Protein AF-A0A4R0Z2C4-F1 (afdb_monomer)

Secondary structure (DSSP, 8-state):
-HHHHHHHHHHHHHHHHHHHHHHHTT-SS-HHHHHHHHHHHHHHTT-S-HHHHHHHHHHHHHTHHHHHHHHHHHHHHTHHHHHHHHHHHHHHHHHHHHHHHHHHHHHHHHHHHHHHHT--

Structure (mmCIF, N/CA/C/O backbone):
data_AF-A0A4R0Z2C4-F1
#
_entry.id   AF-A0A4R0Z2C4-F1
#
loop_
_atom_site.group_PDB
_atom_site.id
_atom_site.type_symbol
_atom_site.label_atom_id
_atom_site.label_alt_id
_atom_site.label_comp_id
_atom_site.label_asym_id
_atom_site.label_entity_id
_atom_site.label_seq_id
_atom_site.pdbx_PDB_ins_code
_atom_site.Cartn_x
_atom_site.Cartn_y
_atom_site.Cartn_z
_atom_site.occupancy
_atom_site.B_iso_or_equiv
_atom_site.auth_seq_id
_atom_site.auth_comp_id
_atom_site.auth_asym_id
_atom_site.auth_atom_id
_atom_site.pdbx_PDB_model_num
ATOM 1 N N . MET A 1 1 ? -2.448 -25.004 9.295 1.00 70.62 1 MET A N 1
ATOM 2 C CA . MET A 1 1 ? -2.551 -24.938 7.820 1.00 70.62 1 MET A CA 1
ATOM 3 C C . MET A 1 1 ? -3.960 -24.594 7.353 1.00 70.62 1 MET A C 1
ATOM 5 O O . MET A 1 1 ? -4.118 -23.543 6.756 1.00 70.62 1 MET A O 1
ATOM 9 N N . VAL A 1 2 ? -4.989 -25.383 7.696 1.00 80.50 2 VAL A N 1
ATOM 10 C CA . VAL A 1 2 ? -6.383 -25.138 7.253 1.00 80.50 2 VAL A CA 1
ATOM 11 C C . VAL A 1 2 ? -6.891 -23.731 7.604 1.00 80.50 2 VAL A C 1
ATOM 13 O O . VAL A 1 2 ? -7.349 -23.016 6.724 1.00 80.50 2 VAL A O 1
ATOM 16 N N . ALA A 1 3 ? -6.725 -23.282 8.853 1.00 81.38 3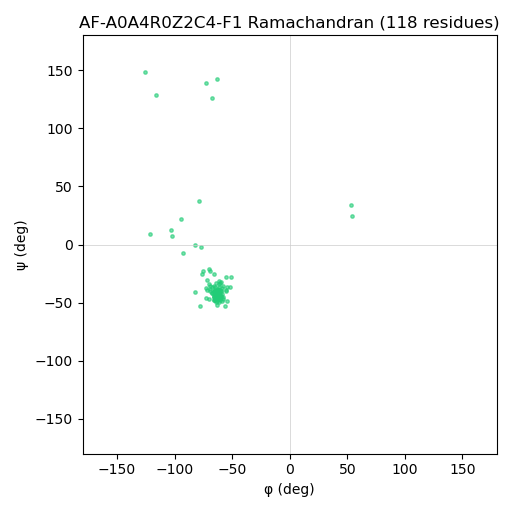 ALA A N 1
ATOM 17 C CA . ALA A 1 3 ? -7.150 -21.938 9.265 1.00 81.38 3 ALA A CA 1
ATOM 18 C C . ALA A 1 3 ? -6.440 -20.800 8.500 1.00 81.38 3 ALA A C 1
ATOM 20 O O . ALA A 1 3 ? -7.042 -19.762 8.259 1.00 81.38 3 ALA A O 1
ATOM 21 N N . LEU A 1 4 ? -5.184 -21.008 8.089 1.00 84.69 4 LEU A N 1
ATOM 22 C CA . LEU A 1 4 ? -4.405 -20.022 7.335 1.00 84.69 4 LEU A CA 1
ATOM 23 C C . LEU A 1 4 ? -4.926 -19.918 5.898 1.00 84.69 4 LEU A C 1
ATOM 25 O O . LEU A 1 4 ? -5.190 -18.822 5.419 1.00 84.69 4 LEU A O 1
ATOM 29 N N . ILE A 1 5 ? -5.163 -21.061 5.246 1.00 86.75 5 ILE A N 1
ATOM 30 C CA . ILE A 1 5 ? -5.748 -21.114 3.898 1.00 86.75 5 ILE A CA 1
ATOM 31 C C . ILE A 1 5 ? -7.122 -20.437 3.889 1.00 86.75 5 ILE A C 1
ATOM 33 O O . ILE A 1 5 ? -7.407 -19.646 2.996 1.00 86.75 5 ILE A O 1
ATOM 37 N N . VAL A 1 6 ? -7.950 -20.685 4.909 1.00 87.88 6 VAL A N 1
ATOM 38 C CA . VAL A 1 6 ? -9.263 -20.035 5.051 1.00 87.88 6 VAL A CA 1
ATOM 39 C C . VAL A 1 6 ? -9.127 -18.519 5.220 1.00 87.88 6 VAL A C 1
ATOM 41 O O . VAL A 1 6 ? -9.876 -17.777 4.593 1.00 87.88 6 VAL A O 1
ATOM 44 N N . GLN A 1 7 ? -8.166 -18.037 6.015 1.00 87.44 7 GLN A N 1
ATOM 45 C CA . GLN A 1 7 ? -7.920 -16.598 6.185 1.00 87.44 7 GLN A CA 1
ATOM 46 C C . GLN A 1 7 ? -7.466 -15.929 4.884 1.00 87.44 7 GLN A C 1
ATOM 48 O O . GLN A 1 7 ? -7.982 -14.870 4.531 1.00 87.44 7 GLN A O 1
ATOM 53 N N . VAL A 1 8 ? -6.535 -16.550 4.156 1.00 88.38 8 VAL A N 1
ATOM 54 C CA . VAL A 1 8 ? -6.051 -16.047 2.861 1.00 88.38 8 VAL A CA 1
ATOM 55 C C . VAL A 1 8 ? -7.175 -16.061 1.822 1.00 88.38 8 VAL A C 1
ATOM 57 O O . VAL A 1 8 ? -7.368 -15.073 1.118 1.00 88.38 8 VAL A O 1
ATOM 60 N N . ALA A 1 9 ? -7.968 -17.133 1.767 1.00 90.12 9 ALA A N 1
ATOM 61 C CA . ALA A 1 9 ? -9.123 -17.224 0.879 1.00 90.12 9 ALA A CA 1
ATOM 62 C C . ALA A 1 9 ? -10.185 -16.164 1.205 1.00 90.12 9 ALA A C 1
ATOM 64 O O . ALA A 1 9 ? -10.741 -15.556 0.295 1.00 90.12 9 ALA A O 1
ATOM 65 N N . LEU A 1 10 ? -10.436 -15.898 2.490 1.00 89.44 10 LEU A N 1
ATOM 66 C CA . LEU A 1 10 ? -11.364 -14.856 2.925 1.00 89.44 10 LEU A CA 1
ATOM 67 C C . LEU A 1 10 ? -10.856 -13.461 2.540 1.00 89.44 10 LEU A C 1
ATOM 69 O O . LEU A 1 10 ? -11.626 -12.671 2.000 1.00 89.44 10 LEU A O 1
ATOM 73 N N . LEU A 1 11 ? -9.565 -13.174 2.738 1.00 89.62 11 LEU A N 1
ATOM 74 C CA . LEU A 1 11 ? -8.929 -11.933 2.275 1.00 89.62 11 LEU A CA 1
ATOM 75 C C . LEU A 1 11 ? -9.053 -11.757 0.753 1.00 89.62 11 LEU A C 1
ATOM 77 O O . LEU A 1 11 ? -9.431 -10.681 0.289 1.00 89.62 11 LEU A O 1
ATOM 81 N N . ALA A 1 12 ? -8.794 -12.814 -0.020 1.00 90.69 12 ALA A N 1
ATOM 82 C CA . ALA A 1 12 ? -8.933 -12.796 -1.475 1.00 90.69 12 ALA A CA 1
ATOM 83 C C . ALA A 1 12 ? -10.392 -12.592 -1.918 1.00 90.69 12 ALA A C 1
ATOM 85 O O . ALA A 1 12 ? -10.655 -11.838 -2.852 1.00 90.69 12 ALA A O 1
ATOM 86 N N . MET A 1 13 ? -11.348 -13.213 -1.225 1.00 92.88 13 MET A N 1
ATOM 87 C CA . MET A 1 13 ? -12.778 -13.072 -1.506 1.00 92.88 13 MET A CA 1
ATOM 88 C C . MET A 1 13 ? -13.280 -11.660 -1.199 1.00 92.88 13 MET A C 1
ATOM 90 O O . MET A 1 13 ? -14.023 -11.089 -1.994 1.00 92.88 13 MET A O 1
ATOM 94 N N . VAL A 1 14 ? -12.832 -11.070 -0.087 1.00 92.38 14 VAL A N 1
ATOM 95 C CA . VAL A 1 14 ? -13.114 -9.669 0.253 1.00 92.38 14 VAL A CA 1
ATOM 96 C C . VAL A 1 14 ? -12.544 -8.738 -0.814 1.00 92.38 14 VAL A C 1
ATOM 98 O O . VAL A 1 14 ? -13.254 -7.859 -1.298 1.00 92.38 14 VAL A O 1
ATOM 101 N N . TRP A 1 15 ? -11.294 -8.959 -1.232 1.00 93.38 15 TRP A N 1
ATOM 102 C CA . TRP A 1 15 ? -10.688 -8.189 -2.314 1.00 93.38 15 TRP A CA 1
ATOM 103 C C . TRP A 1 15 ? -11.484 -8.295 -3.618 1.00 93.38 15 TRP A C 1
ATOM 105 O O . TRP A 1 15 ? -11.805 -7.271 -4.216 1.00 93.38 15 TRP A O 1
ATOM 115 N N . PHE A 1 16 ? -11.871 -9.507 -4.020 1.00 93.50 16 PHE A N 1
ATOM 116 C CA . PHE A 1 16 ? -12.639 -9.744 -5.243 1.00 93.50 16 PHE A CA 1
ATOM 117 C C . PHE A 1 16 ? -14.037 -9.104 -5.193 1.00 93.50 16 PHE A C 1
ATOM 119 O O . PHE A 1 16 ? -14.488 -8.492 -6.164 1.00 93.50 16 PHE A O 1
ATOM 126 N N . ALA A 1 17 ? -14.719 -9.179 -4.048 1.00 93.38 17 ALA A N 1
ATOM 127 C CA . ALA A 1 17 ? -16.003 -8.514 -3.845 1.00 93.38 17 ALA A CA 1
ATOM 128 C C . ALA A 1 17 ? -15.865 -6.984 -3.937 1.00 93.38 17 ALA A C 1
ATOM 130 O O . ALA A 1 17 ? -16.655 -6.326 -4.608 1.00 93.38 17 ALA A O 1
ATOM 131 N N . CYS A 1 18 ? -14.829 -6.401 -3.329 1.00 93.00 18 CYS A N 1
ATOM 132 C CA . CYS A 1 18 ? -14.569 -4.968 -3.454 1.00 93.00 18 CYS A CA 1
ATOM 133 C C . CYS A 1 18 ? -14.192 -4.564 -4.884 1.00 93.00 18 CYS A C 1
ATOM 135 O O . CYS A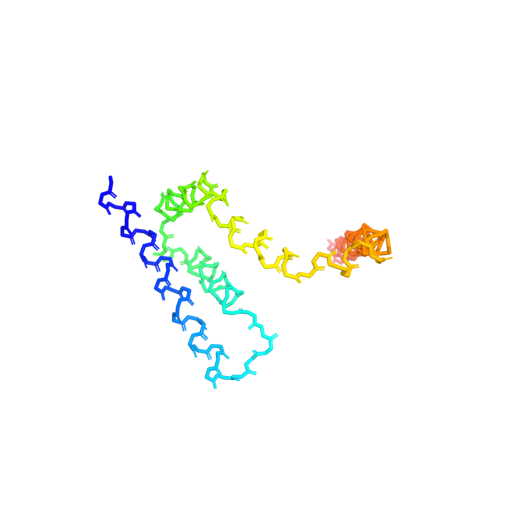 1 18 ? -14.668 -3.537 -5.357 1.00 93.00 18 CYS A O 1
ATOM 137 N N . ASP A 1 19 ? -13.386 -5.360 -5.589 1.00 93.38 19 ASP A N 1
ATOM 138 C CA . ASP A 1 19 ? -12.994 -5.087 -6.976 1.00 93.38 19 ASP A CA 1
ATOM 139 C C . ASP A 1 19 ? -14.203 -5.113 -7.922 1.00 93.38 19 ASP A C 1
ATOM 141 O O . ASP A 1 19 ? -14.378 -4.202 -8.729 1.00 93.38 19 ASP A O 1
ATOM 145 N N . THR A 1 20 ? -15.100 -6.091 -7.767 1.00 92.12 20 THR A N 1
ATOM 146 C CA . THR A 1 20 ? -16.342 -6.160 -8.556 1.00 92.12 20 THR A CA 1
ATOM 147 C C . THR A 1 20 ? -17.270 -4.978 -8.278 1.00 92.12 20 THR A C 1
ATOM 149 O O . THR A 1 20 ? -17.792 -4.386 -9.223 1.00 92.12 20 THR A O 1
ATOM 152 N N . VAL A 1 21 ? -17.427 -4.570 -7.015 1.00 91.62 21 VAL A N 1
ATOM 153 C CA . VAL A 1 21 ? -18.226 -3.390 -6.640 1.00 91.62 21 VAL A CA 1
ATOM 154 C C . VAL A 1 21 ? -17.613 -2.096 -7.182 1.00 91.62 21 VAL A C 1
ATOM 156 O O . VAL A 1 21 ? -18.323 -1.285 -7.774 1.00 91.62 21 VAL A O 1
ATOM 159 N N . VAL A 1 22 ? -16.302 -1.901 -7.028 1.00 91.31 22 VAL A N 1
ATOM 160 C CA . VAL A 1 22 ? -15.589 -0.708 -7.515 1.00 91.31 22 VAL A CA 1
ATOM 161 C C . VAL A 1 22 ? -15.677 -0.598 -9.037 1.00 91.31 22 VAL A C 1
ATOM 163 O O . VAL A 1 22 ? -15.938 0.491 -9.552 1.00 91.31 22 VAL A O 1
ATOM 166 N N . ARG A 1 23 ? -15.543 -1.723 -9.752 1.00 89.19 23 ARG A N 1
ATOM 167 C CA . ARG A 1 23 ? -15.729 -1.781 -11.209 1.00 89.19 23 ARG A CA 1
ATOM 168 C C . ARG A 1 23 ? -17.169 -1.497 -11.618 1.00 89.19 23 ARG A C 1
ATOM 170 O O . ARG A 1 23 ? -17.379 -0.714 -12.537 1.00 89.19 23 ARG A O 1
ATOM 177 N N . ALA A 1 24 ? -18.155 -2.082 -10.937 1.00 89.88 24 ALA A N 1
ATOM 178 C CA . ALA A 1 24 ? -19.569 -1.844 -11.230 1.00 89.88 24 ALA A CA 1
ATOM 179 C C . ALA A 1 24 ? -19.948 -0.366 -11.038 1.00 89.88 24 ALA A C 1
ATOM 181 O O . ALA A 1 24 ? -20.656 0.217 -11.859 1.00 89.88 24 ALA A O 1
ATOM 182 N N . LEU A 1 25 ? -19.421 0.262 -9.988 1.00 88.06 25 LEU A N 1
ATOM 183 C CA . LEU A 1 25 ? -19.653 1.670 -9.677 1.00 88.06 25 LEU A CA 1
ATOM 184 C C . LEU A 1 25 ? -18.745 2.635 -10.465 1.00 88.06 25 LEU A C 1
ATOM 186 O O . LEU A 1 25 ? -18.877 3.845 -10.300 1.00 88.06 25 LEU A O 1
ATOM 190 N N . HIS A 1 26 ? -17.853 2.129 -11.327 1.00 83.25 26 HIS A N 1
ATOM 191 C CA . HIS A 1 26 ? -16.910 2.921 -12.130 1.00 83.25 26 HIS A CA 1
ATOM 192 C C . HIS A 1 26 ? -16.053 3.895 -11.301 1.00 83.25 26 HIS A C 1
ATOM 194 O O . HIS A 1 26 ? -15.720 4.995 -11.748 1.00 83.25 26 HIS A O 1
ATOM 200 N N . LEU A 1 27 ? -15.690 3.510 -10.075 1.00 84.50 27 LEU A N 1
ATOM 201 C CA . LEU A 1 27 ? -14.883 4.368 -9.215 1.00 84.50 27 LEU A CA 1
ATOM 202 C C . LEU A 1 27 ? -13.421 4.429 -9.714 1.00 84.50 27 LEU A C 1
ATOM 204 O O . LEU A 1 27 ? -12.845 3.386 -10.026 1.00 84.50 27 LEU A O 1
ATOM 208 N N . PRO A 1 28 ? -12.768 5.611 -9.704 1.00 85.56 28 PRO A N 1
ATOM 209 C CA . PRO A 1 28 ? -11.373 5.788 -10.124 1.00 85.56 28 PRO A CA 1
ATOM 210 C C . PRO A 1 28 ? -10.373 5.353 -9.035 1.00 85.56 28 PRO A C 1
ATOM 212 O O . PRO A 1 28 ? -9.353 6.005 -8.819 1.00 85.56 28 PRO A O 1
ATOM 215 N N . ILE A 1 29 ? -10.674 4.280 -8.301 1.00 88.38 29 ILE A N 1
ATOM 216 C CA . ILE A 1 29 ? -9.793 3.719 -7.272 1.00 88.38 29 ILE A CA 1
ATOM 217 C C . ILE A 1 29 ? -9.539 2.234 -7.544 1.00 88.38 29 ILE A C 1
ATOM 219 O O . ILE A 1 29 ? -10.417 1.550 -8.061 1.00 88.38 29 ILE A O 1
ATOM 223 N N . PRO A 1 30 ? -8.363 1.698 -7.184 1.00 87.19 30 PRO A N 1
ATOM 224 C CA . PRO A 1 30 ? -8.133 0.259 -7.223 1.00 87.19 30 PRO A CA 1
ATOM 225 C C . PRO A 1 30 ? -9.054 -0.478 -6.240 1.00 87.19 30 PRO A C 1
ATOM 227 O O . PRO A 1 30 ? -9.233 -0.030 -5.104 1.00 87.19 30 PRO A O 1
ATOM 230 N N . GLY A 1 31 ? -9.558 -1.658 -6.619 1.00 88.44 31 GLY A N 1
ATOM 231 C CA . GLY A 1 31 ? -10.364 -2.512 -5.733 1.00 88.44 31 GLY A CA 1
ATOM 232 C C . GLY A 1 31 ? -9.668 -2.860 -4.408 1.00 88.44 31 GLY A C 1
ATOM 233 O O . GLY A 1 31 ? -10.322 -3.002 -3.374 1.00 88.44 31 GLY A O 1
ATOM 234 N N . SER A 1 32 ? -8.329 -2.889 -4.400 1.00 90.19 32 SER A N 1
ATOM 235 C CA . SER A 1 32 ? -7.512 -3.085 -3.194 1.00 90.19 32 SER A CA 1
ATOM 236 C C . SER A 1 32 ? -7.689 -1.991 -2.140 1.00 90.19 32 SER A C 1
ATOM 238 O O . SER A 1 32 ? -7.681 -2.301 -0.950 1.00 90.19 32 SER A O 1
ATOM 240 N N . VAL A 1 33 ? -7.911 -0.737 -2.544 1.00 93.00 33 VAL A N 1
ATOM 241 C CA . VAL A 1 33 ? -8.176 0.371 -1.609 1.00 93.00 33 VAL A CA 1
ATOM 242 C C . VAL A 1 33 ? -9.541 0.189 -0.944 1.00 93.00 33 VAL A C 1
ATOM 244 O O . VAL A 1 33 ? -9.671 0.388 0.263 1.00 93.00 33 VAL A O 1
ATOM 247 N N . GLY A 1 34 ? -10.544 -0.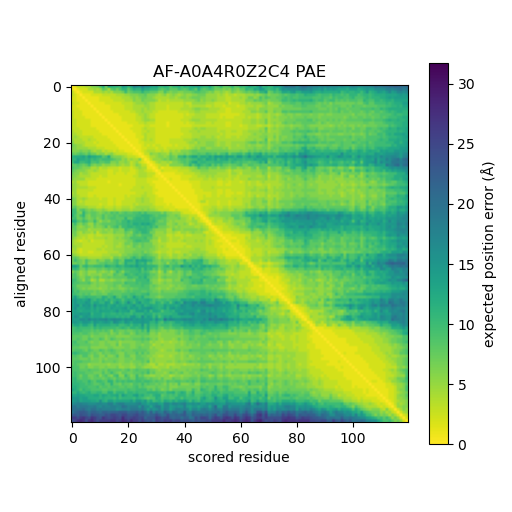260 -1.705 1.00 92.19 34 GLY A N 1
ATOM 248 C CA . GLY A 1 34 ? -11.862 -0.603 -1.167 1.00 92.19 34 GLY A CA 1
ATOM 249 C C . GLY A 1 34 ? -11.797 -1.755 -0.160 1.00 92.19 34 GLY A C 1
ATOM 250 O O . GLY A 1 34 ? -12.350 -1.651 0.934 1.00 92.19 34 GLY A O 1
ATOM 251 N N . ALA A 1 35 ? -11.057 -2.816 -0.491 1.00 92.00 35 ALA A N 1
ATOM 252 C CA . ALA A 1 35 ? -10.845 -3.956 0.401 1.00 92.00 35 ALA A CA 1
ATOM 253 C C . ALA A 1 35 ? -10.139 -3.548 1.702 1.00 92.00 35 ALA A C 1
ATOM 255 O O . ALA A 1 35 ? -10.565 -3.948 2.786 1.00 92.00 35 ALA A O 1
ATOM 256 N N . LEU A 1 36 ? -9.109 -2.698 1.609 1.00 93.31 36 LEU A N 1
ATOM 257 C CA . LEU A 1 36 ? -8.419 -2.135 2.770 1.00 93.31 36 LEU A CA 1
ATOM 258 C C . LEU A 1 36 ? -9.381 -1.345 3.664 1.00 93.31 36 LEU A C 1
ATOM 260 O O . LEU A 1 36 ? -9.404 -1.568 4.873 1.00 93.31 36 LEU A O 1
ATOM 264 N N . ALA A 1 37 ? -10.184 -0.452 3.083 1.00 92.94 37 ALA A N 1
ATOM 265 C CA . ALA A 1 37 ? -11.150 0.350 3.830 1.00 92.94 37 ALA A CA 1
ATOM 266 C C . ALA A 1 37 ? -1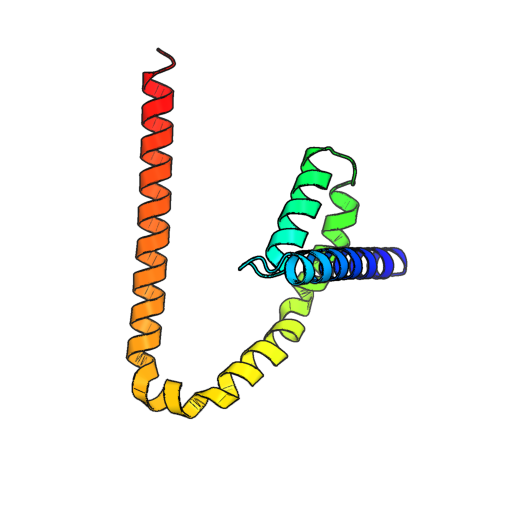2.198 -0.524 4.537 1.00 92.94 37 ALA A C 1
ATOM 268 O O . ALA A 1 37 ? -12.517 -0.283 5.701 1.00 92.94 37 ALA A O 1
ATOM 269 N N . LEU A 1 38 ? -12.692 -1.570 3.868 1.00 92.31 38 LEU A N 1
ATOM 270 C CA . LEU A 1 38 ? -13.658 -2.504 4.444 1.00 92.31 38 LEU A CA 1
ATOM 271 C C . LEU A 1 38 ? -13.055 -3.311 5.600 1.00 92.31 38 LEU A C 1
ATOM 273 O O . LEU A 1 38 ? -13.652 -3.393 6.673 1.00 92.31 38 LEU A O 1
ATOM 277 N N . VAL A 1 39 ? -11.862 -3.877 5.412 1.00 91.81 39 VAL A N 1
ATOM 278 C CA . VAL A 1 39 ? -11.156 -4.622 6.466 1.00 91.81 39 VAL 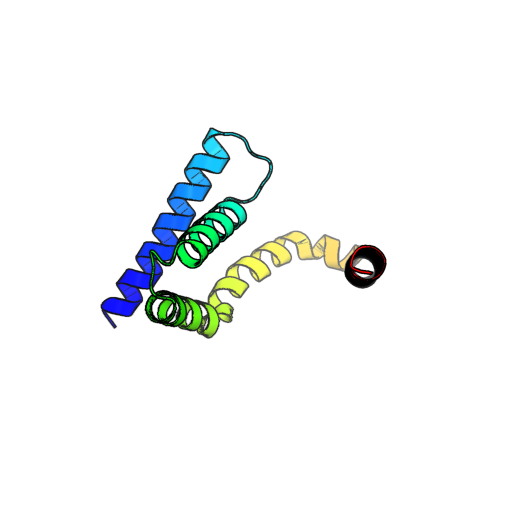A CA 1
ATOM 279 C C . VAL A 1 39 ? -10.836 -3.711 7.653 1.00 91.81 39 VAL A C 1
ATOM 281 O O . VAL A 1 39 ? -11.037 -4.108 8.801 1.00 91.81 39 VAL A O 1
ATOM 284 N N . LEU A 1 40 ? -10.413 -2.471 7.393 1.00 92.44 40 LEU A N 1
ATOM 285 C CA . LEU A 1 40 ? -10.185 -1.462 8.425 1.00 92.44 40 LEU A CA 1
ATOM 286 C C . LEU A 1 40 ? -11.473 -1.136 9.191 1.00 92.44 40 LEU A C 1
ATOM 288 O O . LEU A 1 40 ? -11.447 -1.069 10.418 1.00 92.44 40 LEU A O 1
ATOM 292 N N . ALA A 1 41 ? -12.601 -0.979 8.498 1.00 92.56 41 ALA A N 1
ATOM 293 C CA . ALA A 1 41 ? -13.893 -0.754 9.139 1.00 92.56 41 ALA A CA 1
ATOM 294 C C . ALA A 1 41 ? -14.305 -1.952 10.012 1.00 92.56 41 ALA A C 1
ATOM 296 O O . ALA A 1 41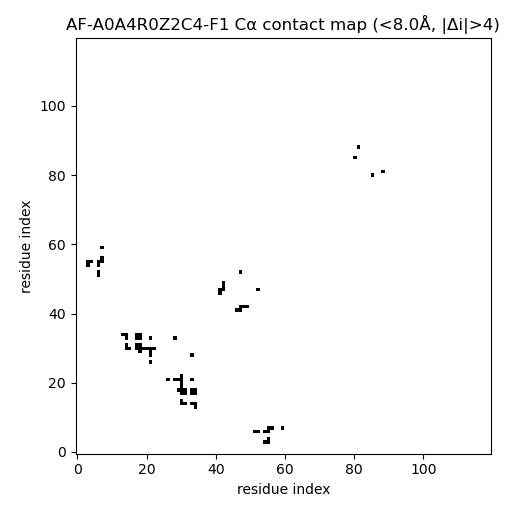 ? -14.744 -1.763 11.145 1.00 92.56 41 ALA A O 1
ATOM 297 N N . LEU A 1 42 ? -14.110 -3.186 9.536 1.00 89.94 42 LEU A N 1
ATOM 298 C CA . LEU A 1 42 ? -14.386 -4.407 10.304 1.00 89.94 42 LEU A CA 1
ATOM 299 C C . LEU A 1 42 ? -13.516 -4.520 11.567 1.00 89.94 42 LEU A C 1
ATOM 301 O O . LEU A 1 42 ? -14.017 -4.928 12.620 1.00 89.94 42 LEU A O 1
ATOM 305 N N . LEU A 1 43 ? -12.242 -4.128 11.476 1.00 89.94 43 LEU A N 1
ATOM 306 C CA . LEU A 1 43 ? -11.324 -4.033 12.617 1.00 89.94 43 LEU A CA 1
ATOM 307 C C . LEU A 1 43 ? -11.765 -2.941 13.600 1.00 89.94 43 LEU A C 1
ATOM 309 O O . LEU A 1 43 ? -11.816 -3.185 14.805 1.00 89.94 43 LEU A O 1
ATOM 313 N N . ALA A 1 44 ? -12.139 -1.761 13.098 1.00 90.94 44 ALA A N 1
ATOM 314 C CA . ALA A 1 44 ? -12.616 -0.649 13.919 1.00 90.94 44 ALA A CA 1
ATOM 315 C C . ALA A 1 44 ? -13.914 -0.998 14.668 1.00 90.94 44 ALA A C 1
ATOM 317 O O . ALA A 1 44 ? -14.062 -0.661 15.841 1.00 90.94 44 ALA A O 1
ATOM 318 N N . MET A 1 45 ? -14.820 -1.739 14.023 1.00 91.25 45 MET A N 1
ATOM 319 C CA . MET A 1 45 ? -16.055 -2.253 14.627 1.00 91.25 45 MET A CA 1
ATOM 320 C C . MET A 1 45 ? -15.827 -3.475 15.539 1.00 91.25 45 MET A C 1
ATOM 322 O O . MET A 1 45 ? -16.784 -3.975 16.126 1.00 91.25 45 MET A O 1
ATOM 326 N N . ARG A 1 46 ? -14.584 -3.974 15.668 1.00 85.25 46 ARG A N 1
ATOM 327 C CA . ARG A 1 46 ? -14.204 -5.179 16.437 1.00 85.25 46 ARG A CA 1
ATOM 328 C C . ARG A 1 46 ? -14.980 -6.450 16.066 1.00 85.25 46 ARG A C 1
ATOM 330 O O . ARG A 1 46 ? -15.067 -7.380 16.863 1.00 85.25 46 ARG A O 1
ATOM 337 N N . VAL A 1 47 ? -15.510 -6.515 14.844 1.00 83.81 47 VAL A N 1
ATOM 338 C CA . VAL A 1 47 ? -16.252 -7.684 14.337 1.00 83.81 47 VAL A CA 1
ATOM 339 C C . VAL A 1 47 ? -15.302 -8.853 14.069 1.00 83.81 47 VAL A C 1
ATOM 341 O O . VAL A 1 47 ? -15.679 -10.013 14.212 1.00 83.81 47 VAL A O 1
ATOM 344 N N . VAL A 1 48 ? -14.053 -8.554 13.699 1.00 80.31 48 VAL A N 1
ATOM 345 C CA . VAL A 1 48 ? -13.039 -9.553 13.347 1.00 80.31 48 VAL A CA 1
ATOM 346 C C . VAL A 1 48 ? -11.872 -9.493 14.341 1.00 80.31 48 VAL A C 1
ATOM 348 O O . VAL A 1 48 ? -11.313 -8.414 14.546 1.00 80.31 48 VAL A O 1
ATOM 351 N N . PRO A 1 49 ? -11.452 -10.626 14.938 1.00 79.31 49 PRO A N 1
ATOM 352 C CA . PRO A 1 49 ? -10.289 -10.656 15.815 1.00 79.31 49 PRO A CA 1
ATOM 353 C C . PRO A 1 49 ? -8.996 -10.400 15.031 1.00 79.31 49 PRO A C 1
ATOM 355 O O . PRO A 1 49 ? -8.664 -11.122 14.085 1.00 79.31 49 PRO A O 1
ATOM 358 N N . GLU A 1 50 ? -8.229 -9.407 15.480 1.00 79.94 50 GLU A N 1
ATOM 359 C CA . GLU A 1 50 ? -6.953 -8.988 14.881 1.00 79.94 50 GLU A CA 1
ATOM 360 C C . GLU A 1 50 ? -5.953 -10.147 14.735 1.00 79.94 50 GLU A C 1
ATOM 362 O O . GLU A 1 50 ? -5.259 -10.266 13.727 1.00 79.94 50 GLU A O 1
ATOM 367 N N . THR A 1 51 ? -5.932 -11.067 15.704 1.00 78.31 51 THR A N 1
ATOM 368 C CA . THR A 1 51 ? -5.006 -12.209 15.758 1.00 78.31 51 THR A CA 1
ATOM 369 C C . THR A 1 51 ? -5.294 -13.272 14.698 1.00 78.31 51 THR A C 1
ATOM 371 O O . THR A 1 51 ? -4.418 -14.081 14.371 1.00 78.31 51 THR A O 1
ATOM 374 N N . SER A 1 52 ? -6.521 -13.292 14.170 1.00 78.88 52 SER A N 1
ATOM 375 C CA . SER A 1 52 ? -6.904 -14.143 13.048 1.00 78.88 52 SER A CA 1
ATOM 376 C C . SER A 1 52 ? -6.389 -13.528 11.750 1.00 78.88 52 SER A C 1
ATOM 378 O O . SER A 1 52 ? -5.628 -14.161 11.026 1.00 78.88 52 SER A O 1
ATOM 380 N N . LEU A 1 53 ? -6.700 -12.254 11.506 1.00 83.38 53 LEU A N 1
ATOM 381 C CA . LEU A 1 53 ? -6.292 -11.562 10.285 1.00 83.38 53 LEU A CA 1
ATOM 382 C C . LEU A 1 53 ? -4.766 -11.472 10.139 1.00 83.38 53 LEU A C 1
ATOM 384 O O . LEU A 1 53 ? -4.229 -11.694 9.054 1.00 83.38 53 LEU A O 1
ATOM 388 N N . ARG A 1 54 ? -4.068 -11.208 11.248 1.00 85.38 54 ARG A N 1
ATOM 389 C CA . ARG A 1 54 ? -2.614 -11.027 11.277 1.00 85.38 54 ARG A CA 1
ATOM 390 C C . ARG A 1 54 ? -1.850 -12.253 10.784 1.00 85.38 54 ARG A C 1
ATOM 392 O O . ARG A 1 54 ? -0.914 -12.100 10.019 1.00 85.38 54 ARG A O 1
ATOM 399 N N . ARG A 1 55 ? -2.282 -13.470 11.134 1.00 83.94 55 ARG A N 1
ATOM 400 C CA . ARG A 1 55 ? -1.610 -14.705 10.687 1.00 83.94 55 ARG A CA 1
ATOM 401 C C . ARG A 1 55 ? -1.701 -14.926 9.176 1.00 83.94 55 ARG A C 1
ATOM 403 O O . ARG A 1 55 ? -0.709 -15.318 8.570 1.00 83.94 55 ARG A O 1
ATOM 410 N N . GLY A 1 56 ? -2.867 -14.684 8.576 1.00 84.56 56 GLY A N 1
ATOM 411 C CA . GLY A 1 56 ? -3.041 -14.783 7.125 1.00 84.56 56 GLY A CA 1
ATOM 412 C C . GLY A 1 56 ? -2.264 -13.698 6.376 1.00 84.56 56 GLY A C 1
ATOM 413 O O . GLY A 1 56 ? -1.611 -13.990 5.376 1.00 84.56 56 GLY A O 1
ATOM 414 N N . ALA A 1 57 ? -2.288 -12.466 6.896 1.00 86.31 57 ALA A N 1
ATOM 415 C CA . ALA A 1 57 ? -1.535 -11.346 6.340 1.00 86.31 57 ALA A CA 1
ATOM 416 C C . ALA A 1 57 ? -0.017 -11.563 6.432 1.00 86.31 57 ALA A C 1
ATOM 418 O O . ALA A 1 57 ? 0.665 -11.420 5.425 1.00 86.31 57 ALA A O 1
ATOM 419 N N . ASP A 1 58 ? 0.508 -11.971 7.591 1.00 87.94 58 ASP A N 1
ATOM 420 C CA . ASP A 1 58 ? 1.942 -12.214 7.795 1.00 87.94 58 ASP A CA 1
ATOM 421 C C . ASP A 1 58 ? 2.473 -13.309 6.856 1.00 87.94 58 ASP A C 1
ATOM 423 O O . ASP A 1 58 ? 3.606 -13.222 6.394 1.00 87.94 58 ASP A O 1
ATOM 427 N N . TRP A 1 59 ? 1.657 -14.312 6.516 1.00 87.38 59 TRP A N 1
ATOM 428 C CA . TRP A 1 59 ? 2.036 -15.341 5.544 1.00 87.38 59 TRP A CA 1
ATOM 429 C C . TRP A 1 59 ? 2.103 -14.801 4.108 1.00 87.38 59 TRP A C 1
ATOM 431 O O . TRP A 1 59 ? 3.105 -14.995 3.427 1.00 87.38 59 TRP A O 1
ATOM 441 N N . LEU A 1 60 ? 1.083 -14.050 3.670 1.00 85.56 60 LEU A N 1
ATOM 442 C CA . LEU A 1 60 ? 1.100 -13.351 2.374 1.00 85.56 60 LEU A CA 1
ATOM 443 C C . LEU A 1 60 ? 2.281 -12.374 2.271 1.00 85.56 60 LEU A C 1
ATOM 445 O O . LEU A 1 60 ? 2.860 -12.206 1.199 1.00 85.56 60 LEU A O 1
ATOM 449 N N . LEU A 1 61 ? 2.629 -11.730 3.388 1.00 85.75 61 LEU A N 1
ATOM 450 C CA . LEU A 1 61 ? 3.759 -10.814 3.484 1.00 85.75 61 LEU A CA 1
ATOM 451 C C . LEU A 1 61 ? 5.109 -11.543 3.469 1.00 85.75 61 LEU A C 1
ATOM 453 O O . LEU A 1 61 ? 6.051 -11.051 2.851 1.00 85.75 61 LEU A O 1
ATOM 457 N N . ALA A 1 62 ? 5.212 -12.714 4.101 1.00 85.44 62 ALA A N 1
ATOM 458 C CA . ALA A 1 62 ? 6.421 -13.535 4.069 1.00 85.44 62 ALA A CA 1
ATOM 459 C C . ALA A 1 62 ? 6.772 -13.974 2.637 1.00 85.44 62 ALA A C 1
ATOM 461 O O . ALA A 1 62 ? 7.943 -13.953 2.259 1.00 85.44 62 ALA A O 1
ATOM 462 N N . ASP A 1 63 ? 5.755 -14.263 1.823 1.00 82.00 63 ASP A N 1
ATOM 463 C CA . ASP A 1 63 ? 5.897 -14.600 0.405 1.00 82.00 63 ASP A CA 1
ATOM 464 C C . ASP A 1 63 ? 5.723 -13.381 -0.530 1.00 82.00 63 ASP A C 1
ATOM 466 O O . ASP A 1 63 ? 5.473 -13.548 -1.725 1.00 82.00 63 ASP A O 1
ATOM 470 N N . MET A 1 64 ? 5.910 -12.139 -0.045 1.00 84.12 64 MET A N 1
ATOM 471 C CA . MET A 1 64 ? 5.837 -10.916 -0.876 1.00 84.12 64 MET A CA 1
ATOM 472 C C . MET A 1 64 ? 6.696 -10.987 -2.143 1.00 84.12 64 MET A C 1
ATOM 474 O O . MET A 1 64 ? 6.346 -10.382 -3.157 1.00 84.12 64 MET A O 1
ATOM 478 N N . LEU A 1 65 ? 7.786 -11.762 -2.115 1.00 77.12 65 LEU A N 1
ATOM 479 C CA . LEU A 1 65 ? 8.626 -12.016 -3.283 1.00 77.12 65 LEU A CA 1
ATOM 480 C C . LEU A 1 65 ? 7.825 -12.583 -4.466 1.00 77.12 65 LEU A C 1
ATOM 482 O O . LEU A 1 65 ? 8.040 -12.166 -5.602 1.00 77.12 65 LEU A O 1
ATOM 486 N N . LEU A 1 66 ? 6.869 -13.481 -4.202 1.00 81.38 66 LEU A N 1
ATOM 487 C CA . LEU A 1 66 ? 6.015 -14.088 -5.222 1.00 81.38 66 LEU A CA 1
ATOM 488 C C . LEU A 1 66 ? 5.114 -13.044 -5.898 1.00 81.38 66 LEU A C 1
ATOM 490 O O . LEU A 1 66 ? 4.918 -13.100 -7.110 1.00 81.38 66 LEU A O 1
ATOM 494 N N . PHE A 1 67 ? 4.629 -12.048 -5.149 1.00 79.19 67 PHE A N 1
ATOM 495 C CA . PHE A 1 67 ? 3.851 -10.928 -5.694 1.00 79.19 67 PHE A CA 1
ATOM 496 C C . PHE A 1 67 ? 4.711 -9.900 -6.439 1.00 79.19 67 PHE A C 1
ATOM 498 O O . PHE A 1 67 ? 4.205 -9.202 -7.321 1.00 79.19 67 PHE A O 1
ATOM 505 N N . PHE A 1 68 ? 6.010 -9.826 -6.144 1.00 84.50 68 PHE A N 1
ATOM 506 C CA . PHE A 1 68 ? 6.932 -8.978 -6.895 1.00 84.50 68 PHE A CA 1
ATOM 507 C C . PHE A 1 68 ? 7.312 -9.556 -8.257 1.00 84.50 68 PHE A C 1
ATOM 509 O O . PHE A 1 68 ? 7.596 -8.773 -9.160 1.00 84.50 68 PHE A O 1
ATOM 516 N N . ILE A 1 69 ? 7.262 -10.880 -8.458 1.00 89.31 69 ILE A N 1
ATOM 517 C CA . ILE A 1 69 ? 7.588 -11.492 -9.758 1.00 89.31 69 ILE A CA 1
ATOM 518 C C . ILE A 1 69 ? 6.704 -10.913 -10.888 1.00 89.31 69 ILE A C 1
ATOM 520 O O . ILE A 1 69 ? 7.268 -10.387 -11.849 1.00 89.31 69 ILE A O 1
ATOM 524 N N . PRO A 1 70 ? 5.355 -10.900 -10.792 1.00 84.75 70 PRO A N 1
ATOM 525 C CA . PRO A 1 70 ? 4.506 -10.268 -11.805 1.00 84.75 70 PRO A CA 1
ATOM 526 C C . PRO A 1 70 ? 4.777 -8.771 -11.989 1.00 84.75 70 PRO A C 1
ATOM 528 O O . PRO A 1 70 ? 4.802 -8.283 -13.117 1.00 84.75 70 PRO A O 1
ATOM 531 N N . ALA A 1 71 ? 5.005 -8.039 -10.893 1.00 85.12 71 ALA A N 1
ATOM 532 C CA . ALA A 1 71 ? 5.271 -6.603 -10.945 1.00 85.12 71 ALA A CA 1
ATOM 533 C C . ALA A 1 71 ? 6.574 -6.293 -11.699 1.00 85.12 71 ALA A C 1
ATOM 535 O O . ALA A 1 71 ? 6.610 -5.386 -12.529 1.00 85.12 71 ALA A O 1
ATOM 536 N N . VAL A 1 72 ? 7.629 -7.077 -11.463 1.00 86.56 72 VAL A N 1
ATOM 537 C CA . VAL A 1 72 ? 8.900 -6.961 -12.188 1.00 86.56 72 VAL A CA 1
ATOM 538 C C . VAL A 1 72 ? 8.703 -7.304 -13.664 1.00 86.56 72 VAL A C 1
ATOM 540 O O . VAL A 1 72 ? 9.166 -6.548 -14.515 1.00 86.56 72 VAL A O 1
ATOM 543 N N . MET A 1 73 ? 7.970 -8.374 -13.988 1.00 87.38 73 MET A N 1
ATOM 544 C CA . MET A 1 73 ? 7.683 -8.746 -15.382 1.00 87.38 73 MET A CA 1
ATOM 545 C C . MET A 1 73 ? 6.939 -7.640 -16.151 1.00 87.38 73 MET A C 1
ATOM 547 O O . MET A 1 73 ? 7.262 -7.382 -17.307 1.00 87.38 73 MET A O 1
ATOM 551 N N . ALA A 1 74 ? 6.015 -6.922 -15.507 1.00 84.75 74 ALA A N 1
ATOM 552 C CA . ALA A 1 74 ? 5.326 -5.784 -16.124 1.00 84.75 74 ALA A CA 1
ATOM 553 C C . ALA A 1 74 ? 6.273 -4.603 -16.434 1.00 84.75 74 ALA A C 1
ATOM 555 O O . ALA A 1 74 ? 6.134 -3.922 -17.454 1.00 84.75 74 ALA A O 1
ATOM 556 N N . VAL A 1 75 ? 7.274 -4.366 -15.578 1.00 83.75 75 VAL A N 1
ATOM 557 C CA . VAL A 1 75 ? 8.320 -3.358 -15.833 1.00 83.75 75 VAL A CA 1
ATOM 558 C C . VAL A 1 75 ? 9.240 -3.796 -16.972 1.00 83.75 75 VAL A C 1
ATOM 560 O O . VAL A 1 75 ? 9.689 -2.953 -17.750 1.00 83.75 75 VAL A O 1
ATOM 563 N N . TRP A 1 76 ? 9.492 -5.100 -17.111 1.00 82.81 76 TRP A N 1
ATOM 564 C CA . TRP A 1 76 ? 10.314 -5.642 -18.194 1.00 82.81 76 TRP A CA 1
ATOM 565 C C . TRP A 1 76 ? 9.765 -5.338 -19.592 1.00 82.81 76 TRP A C 1
ATOM 567 O O . TRP A 1 76 ? 10.553 -5.096 -20.501 1.00 82.81 76 TRP A O 1
ATOM 577 N N . GLU A 1 77 ? 8.449 -5.252 -19.782 1.00 80.56 77 GLU A N 1
ATOM 578 C CA . GLU A 1 77 ? 7.868 -4.820 -21.068 1.00 80.56 77 GLU A CA 1
ATOM 579 C C . GLU A 1 77 ? 8.195 -3.353 -21.406 1.00 80.56 77 GLU A C 1
ATOM 581 O O . GLU A 1 77 ? 8.287 -2.976 -22.573 1.00 80.56 77 GLU A O 1
ATOM 586 N N . HIS A 1 78 ? 8.452 -2.529 -20.388 1.00 81.19 78 HIS A N 1
ATOM 587 C CA . HIS A 1 78 ? 8.729 -1.096 -20.510 1.00 81.19 78 HIS A CA 1
ATOM 588 C C . HIS A 1 78 ? 10.226 -0.764 -20.353 1.00 81.19 78 HIS A C 1
ATOM 590 O O . HIS A 1 78 ? 10.606 0.406 -20.243 1.00 81.19 78 HIS A O 1
ATOM 596 N N . LEU A 1 79 ? 11.103 -1.776 -20.391 1.00 76.12 79 LEU A N 1
ATOM 597 C CA . LEU A 1 79 ? 12.558 -1.619 -20.282 1.00 76.12 79 LEU A CA 1
ATOM 598 C C . LEU A 1 79 ? 13.172 -0.597 -21.264 1.00 76.12 79 LEU A C 1
ATOM 600 O O . LEU A 1 79 ? 14.099 0.111 -20.860 1.00 76.12 79 LEU A O 1
ATOM 604 N N . PRO A 1 80 ? 12.690 -0.457 -22.521 1.00 78.12 80 PRO A N 1
ATOM 605 C CA . PRO A 1 80 ? 13.203 0.558 -23.442 1.00 78.12 80 PRO A CA 1
ATOM 606 C C . PRO A 1 80 ? 13.009 1.994 -22.929 1.00 78.12 80 PRO A C 1
ATOM 608 O O . PRO A 1 80 ? 13.928 2.803 -23.041 1.00 78.12 80 PRO A O 1
ATOM 611 N N . LEU A 1 81 ? 11.864 2.286 -22.299 1.00 78.12 81 LEU A N 1
ATOM 612 C CA . LEU A 1 81 ? 11.564 3.592 -21.693 1.00 78.12 81 LEU A CA 1
ATOM 613 C C . LEU A 1 81 ? 12.438 3.848 -20.462 1.00 78.12 81 LEU A C 1
ATOM 615 O O . LEU A 1 81 ? 12.928 4.957 -20.258 1.00 78.12 81 LEU A O 1
ATOM 619 N N . LEU A 1 82 ? 12.686 2.804 -19.665 1.00 77.88 82 LEU A N 1
ATOM 620 C CA . LEU A 1 82 ? 13.625 2.869 -18.543 1.00 77.88 82 LEU A CA 1
ATOM 621 C C . LEU A 1 82 ? 15.062 3.133 -19.010 1.00 77.88 82 LEU A C 1
ATOM 623 O O . LEU A 1 82 ? 15.817 3.801 -18.309 1.00 77.88 82 LEU A O 1
ATOM 627 N N . ARG A 1 83 ? 15.462 2.640 -20.186 1.00 75.06 83 ARG A N 1
ATOM 628 C CA . ARG A 1 83 ? 16.803 2.894 -20.729 1.00 75.06 83 ARG A CA 1
ATOM 629 C C . ARG A 1 83 ? 16.992 4.330 -21.208 1.00 75.06 83 ARG A C 1
ATOM 631 O O . ARG A 1 83 ? 18.076 4.871 -21.012 1.00 75.06 83 ARG A O 1
ATOM 638 N N . SER A 1 84 ? 15.979 4.931 -21.830 1.00 81.94 84 SER A N 1
ATOM 639 C CA . SER A 1 84 ? 16.069 6.305 -22.338 1.00 81.94 84 SER A CA 1
ATOM 640 C C . SER A 1 84 ? 15.823 7.356 -21.252 1.00 81.94 84 SER A C 1
ATOM 642 O O . SER A 1 84 ? 16.531 8.355 -21.195 1.00 81.94 84 SER A O 1
ATOM 644 N N . GLU A 1 85 ? 14.854 7.125 -20.364 1.00 84.06 85 GLU A N 1
ATOM 645 C CA . GLU A 1 85 ? 14.354 8.128 -19.409 1.00 84.06 85 GLU A CA 1
ATOM 646 C C . GLU A 1 85 ? 14.491 7.684 -17.940 1.00 84.06 85 GLU A C 1
ATOM 648 O O . GLU A 1 85 ? 13.990 8.351 -17.033 1.00 84.06 85 GLU A O 1
ATOM 653 N N . GLY A 1 86 ? 15.194 6.580 -17.662 1.00 83.75 86 GLY A N 1
ATOM 654 C CA . GLY A 1 86 ? 15.297 5.998 -16.317 1.00 83.75 86 GLY A CA 1
ATOM 655 C C . GLY A 1 86 ? 15.795 6.972 -15.254 1.00 83.75 86 GLY A C 1
ATOM 656 O O . GLY A 1 86 ? 15.255 7.003 -14.151 1.00 83.75 86 GLY A O 1
ATOM 657 N N . LEU A 1 87 ? 16.762 7.831 -15.593 1.00 88.56 87 LEU A N 1
ATOM 658 C CA . LEU A 1 87 ? 17.266 8.843 -14.661 1.00 88.56 87 LEU A CA 1
ATOM 659 C C . LEU A 1 87 ? 16.180 9.861 -14.281 1.00 88.56 87 LEU A C 1
ATOM 661 O O . LEU A 1 87 ? 16.036 10.200 -13.108 1.00 88.56 87 LEU A O 1
ATOM 665 N N . ARG A 1 88 ? 15.381 10.319 -15.252 1.00 90.94 88 ARG A N 1
ATOM 666 C CA . ARG A 1 88 ? 14.263 11.244 -15.007 1.00 90.94 88 ARG A CA 1
ATOM 667 C C . ARG A 1 88 ? 13.173 10.592 -14.165 1.00 90.94 88 ARG A C 1
ATOM 669 O O . ARG A 1 88 ? 12.660 11.241 -13.259 1.00 90.94 88 ARG A O 1
ATOM 676 N N . ILE A 1 89 ? 12.870 9.316 -14.410 1.00 90.12 89 ILE A N 1
ATOM 677 C CA . ILE A 1 89 ? 11.906 8.544 -13.611 1.00 90.12 89 ILE A CA 1
ATOM 678 C C . ILE A 1 89 ? 12.374 8.451 -12.154 1.00 90.12 89 ILE A C 1
ATOM 680 O O . ILE A 1 89 ? 11.610 8.775 -11.247 1.00 90.12 89 ILE A O 1
ATOM 684 N N . VAL A 1 90 ? 13.634 8.070 -11.916 1.00 91.31 90 VAL A N 1
ATOM 685 C CA . VAL A 1 90 ? 14.188 7.957 -10.555 1.00 91.31 90 VAL A CA 1
ATOM 686 C C . VAL A 1 90 ? 14.144 9.302 -9.833 1.00 91.31 90 VAL A C 1
ATOM 688 O O . VAL A 1 90 ? 13.664 9.375 -8.703 1.00 91.31 90 VAL A O 1
ATOM 691 N N . VAL A 1 91 ? 14.586 10.377 -10.491 1.00 95.00 91 VAL A N 1
ATOM 692 C CA . VAL A 1 91 ? 14.551 11.729 -9.914 1.00 95.00 91 VAL A CA 1
ATOM 693 C C . VAL A 1 91 ? 13.117 12.152 -9.585 1.00 95.00 91 VAL A C 1
ATOM 695 O O . VAL A 1 91 ? 12.871 12.644 -8.484 1.00 95.00 91 VAL A O 1
ATOM 698 N N . ALA A 1 92 ? 12.162 11.921 -10.488 1.00 94.50 92 ALA A N 1
ATOM 699 C CA . ALA A 1 92 ? 10.758 12.260 -10.267 1.00 94.50 92 ALA A CA 1
ATOM 700 C C . ALA A 1 92 ? 10.145 11.477 -9.095 1.00 94.50 92 ALA A C 1
ATOM 702 O O . ALA A 1 92 ? 9.450 12.067 -8.269 1.00 94.50 92 ALA A O 1
ATOM 703 N N . ILE A 1 93 ? 10.437 10.177 -8.979 1.00 93.88 93 ILE A N 1
ATOM 704 C CA . ILE A 1 93 ? 9.956 9.341 -7.870 1.00 93.88 93 IL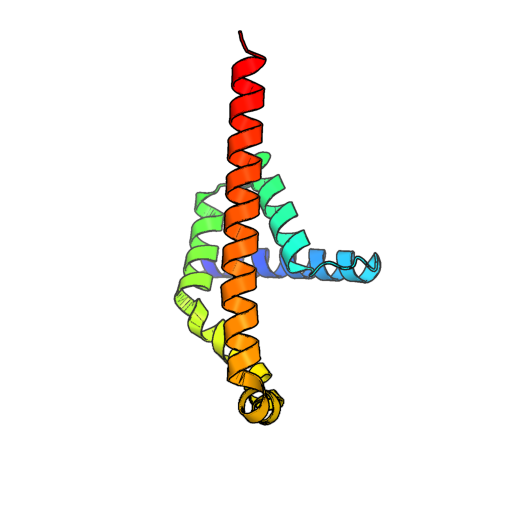E A CA 1
ATOM 705 C C . ILE A 1 93 ? 10.535 9.828 -6.543 1.00 93.88 93 ILE A C 1
ATOM 707 O O . ILE A 1 93 ? 9.780 10.026 -5.593 1.00 93.88 93 ILE A O 1
ATOM 711 N N . VAL A 1 94 ? 11.851 10.042 -6.462 1.00 96.62 94 VAL A N 1
ATOM 712 C CA . VAL A 1 94 ? 12.510 10.466 -5.216 1.00 96.62 94 VAL A CA 1
ATOM 713 C C . VAL A 1 94 ? 11.999 11.836 -4.782 1.00 96.62 94 VAL A C 1
ATOM 715 O O . VAL A 1 94 ? 11.537 11.982 -3.651 1.00 96.62 94 VAL A O 1
ATOM 718 N N . LEU A 1 95 ? 12.017 12.824 -5.680 1.00 97.12 95 LEU A N 1
ATOM 719 C CA . LEU A 1 95 ? 11.548 14.173 -5.363 1.00 97.12 95 LEU A CA 1
ATOM 720 C C . LEU A 1 95 ? 10.056 14.188 -5.027 1.00 97.12 95 LEU A C 1
ATOM 722 O O . LEU A 1 95 ? 9.672 14.795 -4.030 1.00 97.12 95 LEU A O 1
ATOM 726 N N . GLY A 1 96 ? 9.228 13.485 -5.803 1.00 96.62 96 GLY A N 1
ATOM 727 C CA . GLY A 1 96 ? 7.794 13.370 -5.544 1.00 96.62 96 GLY A CA 1
ATOM 728 C C . GLY A 1 96 ? 7.507 12.726 -4.189 1.00 96.62 96 GLY A C 1
ATOM 729 O O . GLY A 1 96 ? 6.690 13.236 -3.426 1.00 96.62 96 GLY A O 1
ATOM 730 N N . THR A 1 97 ? 8.232 11.663 -3.840 1.00 96.25 97 THR A N 1
ATOM 731 C CA . THR A 1 97 ? 8.071 10.968 -2.555 1.00 96.25 97 THR A CA 1
ATOM 732 C C . THR A 1 97 ? 8.474 11.862 -1.386 1.00 96.25 97 THR A C 1
ATOM 734 O O . THR A 1 97 ? 7.714 11.994 -0.427 1.00 96.25 97 THR A O 1
ATOM 737 N N . VAL A 1 98 ? 9.633 12.523 -1.475 1.00 97.38 98 VAL A N 1
ATOM 738 C CA . VAL A 1 98 ? 10.103 13.460 -0.441 1.00 97.38 98 VAL A CA 1
ATOM 739 C C . VAL A 1 98 ? 9.118 14.612 -0.274 1.00 97.38 98 VAL A C 1
ATOM 741 O O . VAL A 1 98 ? 8.774 14.964 0.853 1.00 97.38 98 VAL A O 1
ATOM 744 N N . MET A 1 99 ? 8.622 15.169 -1.379 1.00 97.56 99 MET A N 1
ATOM 745 C CA . MET A 1 99 ? 7.660 16.266 -1.357 1.00 97.56 99 MET A CA 1
ATOM 746 C C . MET A 1 99 ? 6.344 15.839 -0.698 1.00 97.56 99 MET A C 1
ATOM 748 O O . MET A 1 99 ? 5.891 16.509 0.226 1.00 97.56 99 MET A O 1
ATOM 752 N N . VAL A 1 100 ? 5.771 14.693 -1.085 1.00 97.00 100 VAL A N 1
ATOM 753 C CA . VAL A 1 100 ? 4.538 14.159 -0.476 1.00 97.00 100 VAL A CA 1
ATOM 754 C C . VAL A 1 100 ? 4.722 13.900 1.021 1.00 97.00 100 VAL A C 1
ATOM 756 O O . VAL A 1 100 ? 3.861 14.291 1.816 1.00 97.00 100 VAL A O 1
ATOM 759 N N . MET A 1 101 ? 5.838 13.287 1.429 1.00 96.94 101 MET A N 1
ATOM 760 C CA . MET A 1 101 ? 6.138 13.045 2.845 1.00 96.94 101 MET A CA 1
ATOM 761 C C . MET A 1 101 ? 6.278 14.357 3.625 1.00 96.94 101 MET A C 1
ATOM 763 O O . MET A 1 101 ? 5.658 14.499 4.677 1.00 96.94 101 MET A O 1
ATOM 767 N N . ALA A 1 102 ? 7.030 15.330 3.101 1.00 96.94 102 ALA A N 1
ATOM 768 C CA . ALA A 1 102 ? 7.236 16.628 3.743 1.00 96.94 102 ALA A CA 1
ATOM 769 C C . ALA A 1 102 ? 5.929 17.422 3.873 1.00 96.94 102 ALA A C 1
ATOM 771 O O . ALA A 1 102 ? 5.637 17.962 4.941 1.00 96.94 102 ALA A O 1
ATOM 772 N N . THR A 1 103 ? 5.108 17.458 2.819 1.00 96.94 103 THR A N 1
ATOM 773 C CA . THR A 1 103 ? 3.802 18.127 2.850 1.00 96.94 103 THR A CA 1
ATOM 774 C C . THR A 1 103 ? 2.856 17.454 3.840 1.00 96.94 103 THR A C 1
ATOM 776 O O . THR A 1 103 ? 2.224 18.144 4.639 1.00 96.94 103 THR A O 1
ATOM 779 N N . THR A 1 104 ? 2.784 16.119 3.838 1.00 95.50 104 THR A N 1
ATOM 780 C CA . THR A 1 104 ? 1.933 15.371 4.778 1.00 95.50 104 THR A CA 1
ATOM 781 C C . THR A 1 104 ? 2.377 15.608 6.219 1.00 95.50 104 THR A C 1
ATOM 783 O O . THR A 1 104 ? 1.548 15.929 7.069 1.00 95.50 104 THR A O 1
ATOM 786 N N . ALA A 1 105 ? 3.682 15.528 6.493 1.00 95.62 105 ALA A N 1
ATOM 787 C CA . ALA A 1 105 ? 4.237 15.788 7.818 1.00 95.62 105 ALA A CA 1
ATOM 788 C C . ALA A 1 105 ? 3.950 17.224 8.289 1.00 95.62 105 ALA A C 1
ATOM 790 O O . ALA A 1 105 ? 3.483 17.413 9.410 1.00 95.62 105 ALA A O 1
ATOM 791 N N . GLY A 1 106 ? 4.155 18.227 7.428 1.00 96.19 106 GLY A N 1
ATOM 792 C CA . GLY A 1 106 ? 3.890 19.630 7.756 1.00 96.19 106 GLY A CA 1
ATOM 793 C C . GLY A 1 106 ? 2.408 19.935 7.998 1.00 96.19 106 GLY A C 1
ATOM 794 O O . GLY A 1 106 ? 2.077 20.654 8.940 1.00 96.19 106 GLY A O 1
ATOM 795 N N . LEU A 1 107 ? 1.503 19.365 7.192 1.00 95.44 107 LEU A N 1
ATOM 796 C CA . LEU A 1 107 ? 0.053 19.508 7.380 1.00 95.44 107 LEU A CA 1
ATOM 797 C C . LEU A 1 107 ? -0.410 18.890 8.698 1.00 95.44 107 LEU A C 1
ATOM 799 O O . LEU A 1 107 ? -1.204 19.496 9.418 1.00 95.44 107 LEU A O 1
ATOM 803 N N . VAL A 1 108 ? 0.090 17.696 9.017 1.00 95.31 108 VAL A N 1
ATOM 804 C CA . VAL A 1 108 ? -0.227 17.015 10.273 1.00 95.31 108 VAL A CA 1
ATOM 805 C C . VAL A 1 108 ? 0.309 17.819 11.459 1.00 95.31 108 VAL A C 1
ATOM 807 O O . VAL A 1 108 ? -0.452 18.072 12.391 1.00 95.31 108 VAL A O 1
ATOM 810 N N . ASP A 1 109 ? 1.557 18.294 11.411 1.00 94.44 109 ASP A N 1
ATOM 811 C CA . ASP A 1 109 ? 2.142 19.116 12.480 1.00 94.44 109 ASP A CA 1
ATOM 812 C C . ASP A 1 109 ? 1.347 20.415 12.702 1.00 94.44 109 ASP A C 1
ATOM 814 O O . ASP A 1 109 ? 0.981 20.755 13.831 1.00 94.44 109 ASP A O 1
ATOM 818 N N . LEU A 1 110 ? 0.957 21.096 11.620 1.00 92.50 110 LEU A N 1
ATOM 819 C CA . LEU A 1 110 ? 0.102 22.280 11.697 1.00 92.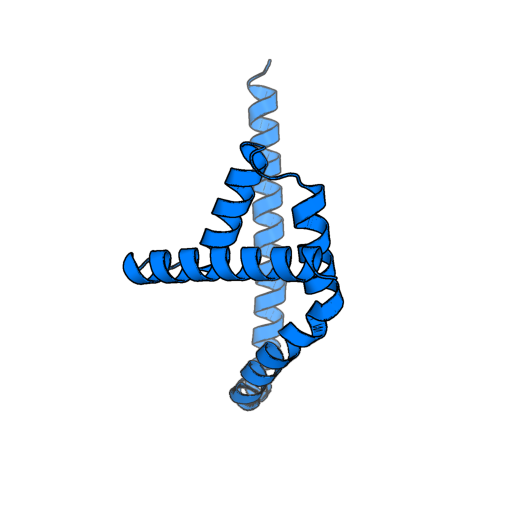50 110 LEU A CA 1
ATOM 820 C C . LEU A 1 110 ? -1.271 21.962 12.310 1.00 92.50 110 LEU A C 1
ATOM 822 O O . LEU A 1 110 ? -1.737 22.695 13.185 1.00 92.50 110 LEU A O 1
ATOM 826 N N . ALA A 1 111 ? -1.902 20.860 11.897 1.00 92.75 111 ALA A N 1
ATOM 827 C CA . ALA A 1 111 ? -3.192 20.430 12.429 1.00 92.75 111 ALA A CA 1
ATOM 828 C C . ALA A 1 111 ? -3.118 20.104 13.932 1.00 92.75 111 ALA A C 1
ATOM 830 O O . ALA A 1 111 ? -4.016 20.487 14.691 1.00 92.75 111 ALA A O 1
ATOM 831 N N . PHE A 1 112 ? -2.041 19.457 14.389 1.00 90.56 112 PHE A N 1
ATOM 832 C CA . PHE A 1 112 ? -1.805 19.201 15.813 1.00 90.56 112 PHE A CA 1
ATOM 833 C C . PHE A 1 112 ? -1.603 20.500 16.603 1.00 90.56 112 PHE A C 1
ATOM 835 O O . PHE A 1 112 ? -2.223 20.673 17.659 1.00 90.56 112 PHE A O 1
ATOM 842 N N . ARG A 1 113 ? -0.822 21.448 16.070 1.00 87.94 113 ARG A N 1
ATOM 843 C CA . ARG A 1 113 ? -0.607 22.771 16.685 1.00 87.94 113 ARG A CA 1
ATOM 844 C C . ARG A 1 113 ? -1.906 23.576 16.779 1.00 87.94 113 ARG A C 1
ATOM 846 O O . ARG A 1 113 ? -2.182 24.174 17.818 1.00 87.94 113 ARG A O 1
ATOM 853 N N . TRP A 1 114 ? -2.754 23.544 15.749 1.00 84.69 114 TRP A N 1
ATOM 854 C CA . TRP A 1 114 ? -4.082 24.174 15.780 1.00 84.69 114 TRP A CA 1
ATOM 855 C C . TRP A 1 114 ? -5.001 23.555 16.833 1.00 84.69 114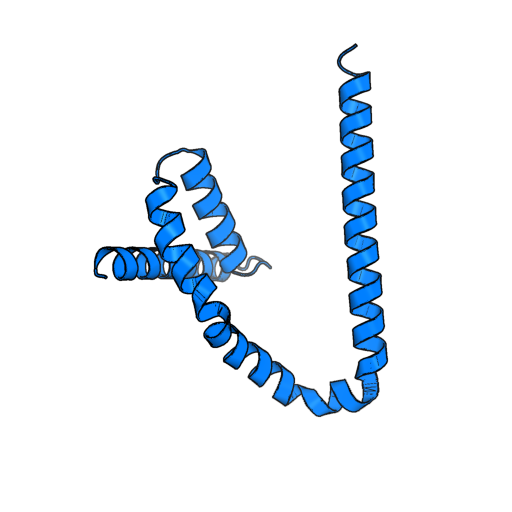 TRP A C 1
ATOM 857 O O . TRP A 1 114 ? -5.732 24.274 17.515 1.00 84.69 114 TRP A O 1
ATOM 867 N N . LYS A 1 115 ? -4.952 22.229 17.000 1.00 83.31 115 LYS A N 1
ATOM 868 C CA . LYS A 1 115 ? -5.764 21.526 17.999 1.00 83.31 115 LYS A CA 1
ATOM 869 C C . LYS A 1 115 ? -5.312 21.841 19.431 1.00 83.31 115 LYS A C 1
ATOM 871 O O . LYS A 1 115 ? -6.162 22.002 20.299 1.00 83.31 115 LYS A O 1
ATOM 876 N N . GLN A 1 116 ? -4.007 22.011 19.667 1.00 78.25 116 GLN A N 1
ATOM 877 C CA . GLN A 1 116 ? -3.470 22.460 20.961 1.00 78.25 116 GLN A CA 1
ATOM 878 C C . GLN A 1 116 ? -3.849 23.906 21.300 1.00 78.25 116 GLN A C 1
ATOM 880 O O . GLN A 1 116 ? -4.150 24.193 22.456 1.00 78.25 116 GLN A O 1
ATOM 885 N N . HIS A 1 117 ? -3.896 24.802 20.310 1.00 62.75 117 HIS A N 1
ATOM 886 C CA . HIS A 1 117 ? -4.346 26.184 20.519 1.00 62.75 117 HIS A CA 1
ATOM 887 C C . HIS A 1 117 ? -5.849 26.311 20.811 1.00 62.75 117 HIS A C 1
ATOM 889 O O . HIS A 1 117 ? -6.252 27.302 21.405 1.00 62.75 117 HIS A O 1
ATOM 895 N N . ARG A 1 118 ? -6.670 25.329 20.414 1.00 60.56 118 ARG A N 1
ATOM 896 C CA . ARG A 1 118 ? -8.128 25.302 20.655 1.00 60.56 118 ARG A CA 1
ATOM 897 C C . ARG A 1 118 ? -8.552 24.561 21.929 1.00 60.56 118 ARG A C 1
ATOM 899 O O . ARG A 1 118 ? -9.735 24.559 22.245 1.00 60.56 118 ARG A O 1
ATOM 906 N N . ALA A 1 119 ? -7.616 23.896 22.608 1.00 58.44 119 ALA A N 1
ATOM 907 C CA . ALA A 1 119 ? -7.844 23.160 23.856 1.00 58.44 119 ALA A CA 1
ATOM 908 C C . ALA A 1 119 ? -7.355 23.921 25.109 1.00 58.44 119 ALA A C 1
ATOM 910 O O . ALA A 1 119 ? -7.339 23.353 26.200 1.00 58.44 119 ALA A O 1
ATOM 911 N N . ARG A 1 120 ? -6.943 25.184 24.943 1.00 47.41 120 ARG A N 1
ATOM 912 C CA . ARG A 1 120 ? -6.791 26.187 26.004 1.00 47.41 120 ARG A CA 1
ATOM 913 C C . ARG A 1 120 ? -7.885 27.229 25.834 1.00 47.41 120 ARG A C 1
ATOM 915 O O . ARG A 1 120 ? -8.344 27.735 26.875 1.00 47.41 120 ARG A O 1
#

Foldseek 3Di:
DVLLVVLLVVLVVLLVVQQVVCVVVVPPDHSVVSSVVVVVVCVVVVVDDPVSNCSNVVVCVVVVVVVVVVVVVVVVVVVVVCVVCVVVVVVCVVVVVVVVVVVVVVVVVVVVVVVVVVVD

Sequence (120 aa):
MVALIVQVALLAMVWFACDTVVRALHLPIPGSVGALALVLALLAMRVVPETSLRRGADWLLADMLLFFIPAVMAVWEHLPLLRSEGLRIVVAIVLGTVMVMATTAGLVDLAFRWKQHRAR

Solvent-accessible surface area (backbone atoms only — not comparable to full-atom values): 6614 Å² total; per-residue (Å²): 108,70,70,42,54,50,41,44,50,49,54,52,49,47,31,51,54,28,31,53,51,30,58,74,68,68,50,100,58,61,24,64,59,49,27,50,53,50,53,50,49,38,48,74,70,62,77,49,63,64,77,58,54,47,57,25,49,52,50,57,56,72,48,40,67,68,64,43,50,62,57,51,55,60,49,59,79,46,43,70,57,46,71,78,43,35,67,59,52,52,51,50,51,53,53,50,50,52,49,53,51,52,52,51,52,50,51,51,52,50,52,51,53,53,53,57,68,71,76,112

Organism: NCBI:txid522319

Radius of gyration: 19.9 Å; Cα contacts (8 Å, |Δi|>4): 42; chains: 1; bounding box: 37×51×49 Å

pLDDT: mean 87.0, std 8.07, range [47.41, 97.56]

Mean predicted aligned error: 7.73 Å

InterPro domains:
  IPR005538 LrgA/CidA family [PF03788] (15-107)
  IPR005538 LrgA/CidA family [PTHR33931] (2-119)